Protein AF-A0A7Y4QLF0-F1 (afdb_monomer_lite)

Radius of gyration: 20.21 Å; chains: 1; bounding box: 57×32×47 Å

Structure (mmCIF, N/CA/C/O backbone):
data_AF-A0A7Y4QLF0-F1
#
_entry.id   AF-A0A7Y4QLF0-F1
#
loop_
_atom_site.group_PDB
_atom_site.id
_atom_site.type_symbol
_atom_site.label_atom_id
_atom_site.label_alt_id
_atom_site.label_comp_id
_atom_site.label_asym_id
_atom_site.label_entity_id
_atom_site.label_seq_id
_atom_site.pdbx_PDB_ins_code
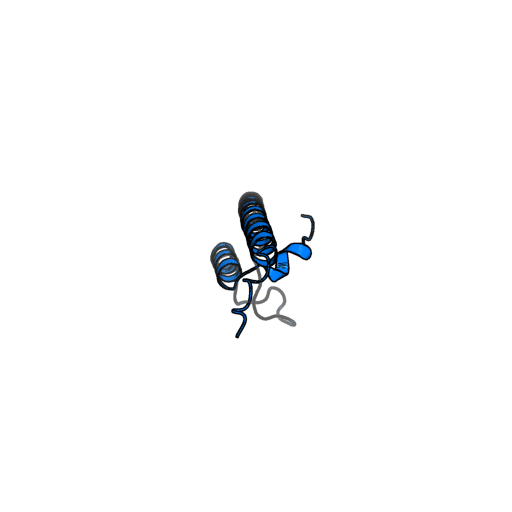_atom_site.Cartn_x
_atom_site.Cartn_y
_atom_site.Cartn_z
_atom_site.occupancy
_atom_site.B_iso_or_equiv
_atom_site.auth_seq_id
_atom_site.auth_comp_id
_atom_site.auth_asym_id
_atom_site.auth_atom_id
_atom_site.pdbx_PDB_model_num
ATOM 1 N N . MET A 1 1 ? 9.870 3.496 6.541 1.00 60.97 1 MET A N 1
ATOM 2 C CA . MET A 1 1 ? 8.445 3.433 6.942 1.00 60.97 1 MET A CA 1
ATOM 3 C C . MET A 1 1 ? 8.294 2.761 8.303 1.00 60.97 1 MET A C 1
ATOM 5 O O . MET A 1 1 ? 9.081 1.874 8.608 1.00 60.97 1 MET A O 1
ATOM 9 N N . LYS A 1 2 ? 7.315 3.177 9.119 1.00 71.50 2 LYS A N 1
ATOM 10 C CA . LYS A 1 2 ? 6.935 2.504 10.378 1.00 71.50 2 LYS A CA 1
ATOM 11 C C . LYS A 1 2 ? 5.649 1.707 10.142 1.00 71.50 2 LYS A C 1
ATOM 13 O O . LYS A 1 2 ? 4.726 2.240 9.535 1.00 71.50 2 LYS A O 1
ATOM 18 N N . LEU A 1 3 ? 5.585 0.467 10.620 1.00 82.56 3 LEU A N 1
ATOM 19 C CA . LEU A 1 3 ? 4.395 -0.380 10.494 1.00 82.56 3 LEU A CA 1
ATOM 20 C C . LEU A 1 3 ? 3.331 0.048 11.521 1.00 82.56 3 LEU A C 1
ATOM 22 O O . LEU A 1 3 ? 3.640 0.189 12.703 1.00 82.56 3 LEU A O 1
ATOM 26 N N . ARG A 1 4 ? 2.093 0.275 11.065 1.00 88.44 4 ARG A N 1
ATOM 27 C CA . ARG A 1 4 ? 0.945 0.737 11.871 1.00 88.44 4 ARG A CA 1
ATOM 28 C C . ARG A 1 4 ? -0.178 -0.295 11.851 1.00 88.44 4 ARG A C 1
ATOM 30 O O . ARG A 1 4 ? -1.195 -0.117 11.187 1.00 88.44 4 ARG A O 1
ATOM 37 N N . LEU A 1 5 ? 0.051 -1.405 12.550 1.00 90.81 5 LEU A N 1
ATOM 38 C CA . LEU A 1 5 ? -0.910 -2.512 12.620 1.00 90.81 5 LEU A CA 1
ATOM 39 C C . LEU A 1 5 ? -2.218 -2.106 13.318 1.00 90.81 5 LEU A C 1
ATOM 41 O O . LEU A 1 5 ? -3.263 -2.672 13.031 1.00 90.81 5 LEU A O 1
ATOM 45 N N . ASP A 1 6 ? -2.166 -1.074 14.163 1.00 90.94 6 ASP A N 1
ATOM 46 C CA . ASP A 1 6 ? -3.316 -0.468 14.841 1.00 90.94 6 ASP A CA 1
ATOM 47 C C . ASP A 1 6 ? -4.369 0.116 13.885 1.00 90.94 6 ASP A C 1
ATOM 49 O O . ASP A 1 6 ? -5.507 0.330 14.285 1.00 90.94 6 ASP A O 1
ATOM 53 N N . LEU A 1 7 ? -4.011 0.378 12.625 1.00 92.19 7 LEU A N 1
ATOM 54 C CA . LEU A 1 7 ? -4.925 0.940 11.627 1.00 92.19 7 LEU A CA 1
ATOM 55 C C . LEU A 1 7 ? -5.563 -0.119 10.715 1.00 92.19 7 LEU A C 1
ATOM 57 O O . LEU A 1 7 ? -6.426 0.230 9.909 1.00 92.19 7 LEU A O 1
ATOM 61 N N . LEU A 1 8 ? -5.157 -1.391 10.825 1.00 92.00 8 LEU A N 1
ATOM 62 C CA . LEU A 1 8 ? -5.592 -2.455 9.912 1.00 92.00 8 LEU A CA 1
ATOM 63 C C . LEU A 1 8 ? -7.099 -2.705 9.959 1.00 92.00 8 LEU A C 1
ATOM 65 O O . LEU A 1 8 ? -7.706 -2.903 8.914 1.00 92.00 8 LEU A O 1
ATOM 69 N N . GLU A 1 9 ? -7.716 -2.627 11.139 1.00 90.31 9 GLU A N 1
ATOM 70 C CA . GLU A 1 9 ? -9.166 -2.821 11.307 1.00 90.31 9 GLU A CA 1
ATOM 71 C C . GLU A 1 9 ? -10.012 -1.763 10.577 1.00 90.31 9 GLU A C 1
ATOM 73 O O . GLU A 1 9 ? -11.206 -1.957 10.358 1.00 90.31 9 GLU A O 1
ATOM 78 N N . HIS A 1 10 ? -9.408 -0.636 10.190 1.00 92.06 10 HIS A N 1
ATOM 79 C CA . HIS A 1 10 ? -10.084 0.454 9.483 1.00 92.06 10 HIS A CA 1
ATOM 80 C C . HIS A 1 10 ? -9.785 0.492 7.983 1.00 92.06 10 HIS A C 1
ATOM 82 O O . HIS A 1 10 ? -10.294 1.384 7.291 1.00 92.06 10 HIS A O 1
ATOM 88 N N . LEU A 1 11 ? -8.944 -0.423 7.494 1.00 94.00 11 LEU A N 1
ATOM 89 C CA . LEU A 1 11 ? -8.618 -0.561 6.081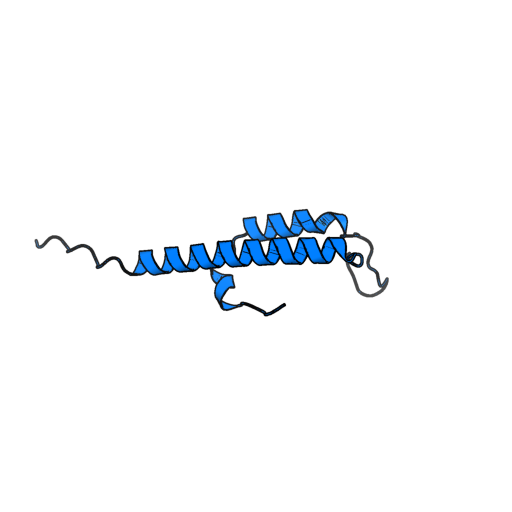 1.00 94.00 11 LEU A CA 1
ATOM 90 C C . LEU A 1 11 ? -9.807 -1.174 5.338 1.00 94.00 11 LEU A C 1
ATOM 92 O O . LEU A 1 11 ? -10.429 -2.114 5.828 1.00 94.00 11 LEU A O 1
ATOM 96 N N . THR A 1 12 ? -10.129 -0.647 4.158 1.00 95.25 12 THR A N 1
ATOM 97 C CA . THR A 1 12 ? -11.190 -1.207 3.314 1.00 95.25 12 THR A CA 1
ATOM 98 C C 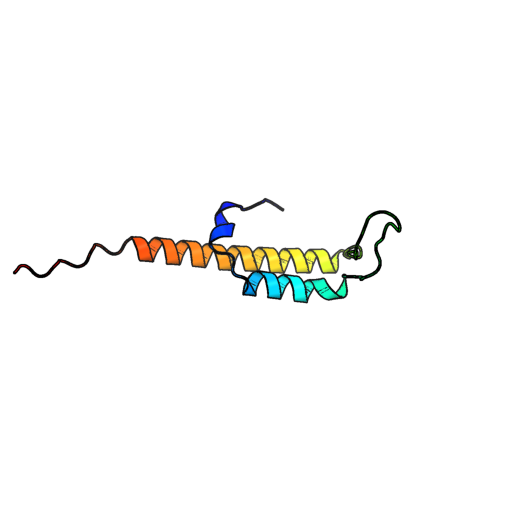. THR A 1 12 ? -10.623 -1.826 2.043 1.00 95.25 12 THR A C 1
ATOM 100 O O . THR A 1 12 ? -9.556 -1.433 1.568 1.00 95.25 12 THR A O 1
ATOM 103 N N . ASP A 1 13 ? -11.383 -2.742 1.440 1.00 96.19 13 ASP A N 1
ATOM 104 C CA . ASP A 1 13 ? -11.052 -3.344 0.141 1.00 96.19 13 ASP A CA 1
ATOM 105 C C . ASP A 1 13 ? -10.827 -2.284 -0.942 1.00 96.19 13 ASP A C 1
ATOM 107 O O . ASP A 1 13 ? -9.960 -2.430 -1.799 1.00 96.19 13 ASP A O 1
ATOM 111 N N . GLN A 1 14 ? -11.573 -1.178 -0.871 1.00 95.75 14 GLN A N 1
ATOM 112 C CA . GLN A 1 14 ? -11.425 -0.055 -1.791 1.00 95.75 14 GLN A CA 1
ATOM 113 C C . GLN A 1 14 ? -10.070 0.650 -1.629 1.00 95.75 14 GLN A C 1
ATOM 115 O O . GLN A 1 14 ? -9.453 0.995 -2.633 1.00 95.75 14 GLN A O 1
ATOM 120 N N . ASP A 1 15 ? -9.583 0.838 -0.396 1.00 94.94 15 ASP A N 1
ATOM 121 C CA . ASP A 1 15 ? -8.257 1.432 -0.180 1.00 94.94 15 ASP A CA 1
ATOM 122 C C . ASP A 1 15 ? -7.150 0.516 -0.731 1.00 94.94 15 ASP A C 1
ATOM 124 O O . ASP A 1 15 ? -6.166 0.992 -1.298 1.00 94.94 15 ASP A O 1
ATOM 128 N N . ILE A 1 16 ? -7.323 -0.805 -0.595 1.00 93.19 16 ILE A N 1
ATOM 129 C CA . ILE A 1 16 ? -6.404 -1.802 -1.158 1.00 93.19 16 ILE A CA 1
ATOM 130 C C . ILE A 1 16 ? -6.437 -1.743 -2.688 1.00 93.19 16 ILE A C 1
ATOM 132 O O . ILE A 1 16 ? -5.385 -1.709 -3.323 1.00 93.19 16 ILE A O 1
ATOM 136 N N . LEU A 1 17 ? -7.631 -1.706 -3.285 1.00 95.19 17 LEU A N 1
ATOM 137 C CA . LEU A 1 17 ? -7.806 -1.646 -4.734 1.00 95.19 17 LEU A CA 1
ATOM 138 C C . LEU A 1 17 ? -7.163 -0.390 -5.335 1.00 95.19 17 LEU A C 1
ATOM 140 O O . LEU A 1 17 ? -6.476 -0.487 -6.351 1.00 95.19 17 LEU A O 1
ATOM 144 N N . GLU A 1 18 ? -7.347 0.771 -4.704 1.00 94.12 18 GLU A N 1
ATOM 145 C CA . GLU A 1 18 ? -6.720 2.030 -5.124 1.00 94.12 18 GLU A CA 1
ATOM 146 C C . GLU A 1 18 ? -5.191 1.914 -5.159 1.00 94.12 18 GLU A C 1
ATOM 148 O O . GLU A 1 18 ? -4.567 2.281 -6.159 1.00 94.12 18 GLU A O 1
ATOM 153 N N . GLU A 1 19 ? -4.582 1.342 -4.116 1.00 91.69 19 GLU A N 1
ATOM 154 C CA . GLU A 1 19 ? -3.125 1.187 -4.061 1.00 91.69 19 GLU A CA 1
ATOM 155 C C . GLU A 1 19 ? -2.612 0.129 -5.052 1.00 91.69 19 GLU A C 1
ATOM 157 O O . GLU A 1 19 ? -1.542 0.299 -5.646 1.00 91.69 19 GLU A O 1
ATOM 162 N N . VAL A 1 20 ? -3.379 -0.941 -5.294 1.00 91.69 20 VAL A N 1
ATOM 163 C CA . VAL A 1 20 ? -3.057 -1.944 -6.321 1.00 91.69 20 VAL A CA 1
ATOM 164 C C . VAL A 1 20 ? -3.064 -1.304 -7.706 1.00 91.69 20 VAL A C 1
ATOM 166 O O . VAL A 1 20 ? -2.083 -1.433 -8.436 1.00 91.69 20 VAL A O 1
ATOM 169 N N . LEU A 1 21 ? -4.121 -0.570 -8.062 1.00 93.19 21 LEU A N 1
ATOM 170 C CA . LEU A 1 21 ? -4.227 0.093 -9.364 1.00 93.19 21 LEU A CA 1
ATOM 171 C C . LEU A 1 21 ? -3.114 1.128 -9.570 1.00 93.19 21 LEU A C 1
ATOM 173 O O . LEU A 1 21 ? -2.557 1.205 -10.665 1.00 93.19 21 LEU A O 1
ATOM 177 N N . ALA A 1 22 ? -2.735 1.864 -8.521 1.00 91.88 22 ALA A N 1
ATOM 178 C CA . ALA A 1 22 ? -1.661 2.856 -8.575 1.00 91.88 22 ALA A CA 1
ATOM 179 C C . ALA A 1 22 ? -0.257 2.255 -8.783 1.00 91.88 22 ALA A C 1
ATOM 181 O O . ALA A 1 22 ? 0.636 2.953 -9.260 1.00 91.88 22 ALA A O 1
ATOM 182 N N . ASN A 1 23 ? -0.045 0.983 -8.425 1.00 90.38 23 ASN A N 1
ATOM 183 C CA . ASN A 1 23 ? 1.232 0.283 -8.607 1.00 90.38 23 ASN A CA 1
ATOM 184 C C . ASN A 1 23 ? 1.212 -0.745 -9.748 1.00 90.38 23 ASN A C 1
ATOM 186 O O . ASN A 1 23 ? 2.263 -1.294 -10.090 1.00 90.38 23 ASN A O 1
ATOM 190 N N . ASN A 1 24 ? 0.047 -1.021 -10.339 1.00 91.25 24 ASN A N 1
ATOM 191 C CA . ASN A 1 24 ? -0.136 -2.104 -11.303 1.00 91.25 24 ASN A CA 1
ATOM 192 C C . ASN A 1 24 ? 0.757 -1.958 -12.543 1.00 91.25 24 ASN A C 1
ATOM 194 O O . ASN A 1 24 ? 1.182 -2.953 -13.116 1.00 91.25 24 ASN A O 1
ATOM 198 N N . HIS A 1 25 ? 1.120 -0.736 -12.940 1.00 90.44 25 HIS A N 1
ATOM 199 C CA . HIS A 1 25 ? 2.024 -0.512 -14.075 1.00 90.44 25 HIS A CA 1
ATOM 200 C C . HIS A 1 25 ? 3.429 -1.095 -13.863 1.00 90.44 25 HIS A C 1
ATOM 202 O O . HIS A 1 25 ? 4.148 -1.326 -14.832 1.00 90.44 25 HIS A O 1
ATOM 208 N N . ARG A 1 26 ? 3.833 -1.345 -12.610 1.00 89.69 26 ARG A N 1
ATOM 209 C CA . ARG A 1 26 ? 5.109 -2.000 -12.273 1.00 89.69 26 ARG A CA 1
ATOM 210 C C . ARG A 1 26 ? 5.012 -3.520 -12.276 1.00 89.69 26 ARG A C 1
ATOM 212 O O . ARG A 1 26 ? 6.060 -4.175 -12.249 1.00 89.69 26 ARG A O 1
ATOM 219 N N . TYR A 1 27 ? 3.798 -4.065 -12.276 1.00 90.12 27 TYR A N 1
ATOM 220 C CA . TYR A 1 27 ? 3.568 -5.497 -12.319 1.00 90.12 27 TYR A CA 1
ATOM 221 C C . TYR A 1 27 ? 3.917 -6.052 -13.695 1.00 90.12 27 TYR A C 1
ATOM 223 O O . TYR A 1 27 ? 3.485 -5.549 -14.730 1.00 90.12 27 TYR A O 1
ATOM 231 N N . LYS A 1 28 ? 4.709 -7.117 -13.685 1.00 88.69 28 LYS A N 1
ATOM 232 C CA . LYS A 1 28 ? 4.998 -7.947 -14.845 1.00 88.69 28 LYS A CA 1
ATOM 233 C C . LYS A 1 28 ? 4.473 -9.344 -14.555 1.00 88.69 28 LYS A C 1
ATOM 235 O O . LYS A 1 28 ? 4.731 -9.840 -13.461 1.00 88.69 28 LYS A O 1
ATOM 240 N N . PRO A 1 29 ? 3.744 -9.982 -15.479 1.00 86.56 29 PRO A N 1
ATOM 241 C CA . PRO A 1 29 ? 3.280 -11.352 -15.282 1.00 86.56 29 PRO A CA 1
ATOM 242 C C . PRO A 1 29 ? 4.441 -12.358 -15.299 1.00 86.56 29 PRO A C 1
ATOM 244 O O . PRO A 1 29 ? 4.344 -13.424 -14.686 1.00 86.56 29 PRO A O 1
ATOM 247 N N . GLU A 1 30 ? 5.561 -12.020 -15.939 1.00 84.06 30 GLU A N 1
ATOM 248 C CA . GLU A 1 30 ? 6.757 -12.851 -15.948 1.00 84.06 30 GLU A CA 1
ATOM 249 C C . GLU A 1 30 ? 7.520 -12.752 -14.616 1.00 84.06 30 GLU A C 1
ATOM 251 O O . GLU A 1 30 ? 7.833 -11.653 -14.142 1.00 84.06 30 GLU A O 1
ATOM 256 N N . PRO A 1 31 ? 7.879 -13.889 -14.000 1.00 83.19 31 PRO A N 1
ATOM 257 C CA . PRO A 1 31 ? 8.668 -13.882 -12.780 1.00 83.19 31 PRO A CA 1
ATOM 258 C C . PRO A 1 31 ? 10.118 -13.468 -13.057 1.00 83.19 31 PRO A C 1
ATOM 260 O O . PRO A 1 31 ? 10.721 -13.866 -14.051 1.00 83.19 31 PRO A O 1
ATOM 263 N N . ASN A 1 32 ? 10.728 -12.750 -12.110 1.00 75.38 32 ASN A N 1
ATOM 264 C CA . ASN A 1 32 ? 12.155 -12.399 -12.188 1.00 75.38 32 ASN A CA 1
ATOM 265 C C . ASN A 1 32 ? 13.073 -13.626 -12.051 1.00 75.38 32 ASN A C 1
ATOM 267 O O . ASN A 1 32 ? 14.208 -13.611 -12.519 1.00 75.38 32 ASN A O 1
ATOM 271 N N . PHE A 1 33 ? 12.581 -14.692 -11.418 1.00 74.56 33 PHE A N 1
ATOM 272 C CA . PHE A 1 33 ? 13.275 -15.967 -11.298 1.00 74.56 33 PHE A CA 1
ATOM 273 C C . PHE A 1 33 ? 12.419 -17.063 -11.927 1.00 74.56 33 PHE A C 1
ATOM 275 O O . PHE A 1 33 ? 11.338 -17.379 -11.433 1.00 74.56 33 PHE A O 1
ATOM 282 N N . SER A 1 34 ? 12.936 -17.682 -12.990 1.00 69.19 34 SER A N 1
ATOM 283 C CA . SER A 1 34 ? 12.244 -18.700 -13.796 1.00 69.19 34 SER A CA 1
ATOM 284 C C . SER A 1 34 ? 11.811 -19.953 -13.026 1.00 69.19 34 SER A C 1
ATOM 286 O O . SER A 1 34 ? 11.023 -20.739 -13.538 1.00 69.19 34 SER A O 1
ATOM 288 N N . LYS A 1 35 ? 12.320 -20.159 -11.805 1.00 69.31 35 LYS A N 1
ATOM 289 C CA . LYS A 1 35 ? 12.082 -21.371 -11.011 1.00 69.31 35 LYS A CA 1
ATOM 290 C C . LYS A 1 35 ? 11.038 -21.221 -9.902 1.00 69.31 35 LYS A C 1
ATOM 292 O O . LYS A 1 35 ? 10.601 -22.245 -9.392 1.00 69.31 35 LYS A O 1
ATOM 297 N N . THR A 1 36 ? 10.668 -20.006 -9.482 1.00 66.06 36 THR A N 1
ATOM 298 C CA . THR A 1 36 ? 9.988 -19.828 -8.179 1.00 66.06 36 THR A CA 1
ATOM 299 C C . THR A 1 36 ? 8.915 -18.737 -8.126 1.00 66.06 36 THR A C 1
ATOM 301 O O . THR A 1 36 ? 8.626 -18.254 -7.033 1.00 66.06 36 THR A O 1
ATOM 304 N N . GLY A 1 37 ? 8.311 -18.306 -9.239 1.00 64.44 37 GLY A N 1
ATOM 305 C CA . GLY A 1 37 ? 7.351 -17.199 -9.162 1.00 64.44 37 GLY A CA 1
ATOM 306 C C . GLY A 1 37 ? 6.252 -17.170 -10.213 1.00 64.44 37 GLY A C 1
ATOM 307 O O . GLY A 1 37 ? 6.414 -17.671 -11.322 1.00 64.44 37 GLY A O 1
ATOM 308 N N . VAL A 1 38 ? 5.158 -16.508 -9.835 1.00 74.25 38 VAL A N 1
ATOM 309 C CA . VAL A 1 38 ? 4.144 -15.949 -10.731 1.00 74.25 38 VAL A CA 1
ATOM 310 C C . VAL A 1 38 ? 4.228 -14.437 -10.572 1.00 74.25 38 VAL A C 1
ATOM 312 O O . VAL A 1 38 ? 4.043 -13.924 -9.469 1.00 74.25 38 VAL A O 1
ATOM 315 N N . GLY A 1 39 ? 4.526 -13.740 -11.663 1.00 79.50 39 GLY A N 1
ATOM 316 C CA . GLY A 1 39 ? 4.678 -12.294 -11.680 1.00 79.50 39 GLY A CA 1
ATOM 317 C C . GLY A 1 39 ? 5.865 -11.730 -10.896 1.00 79.50 39 GLY A C 1
ATOM 318 O O . GLY A 1 39 ? 6.520 -12.395 -10.088 1.00 79.50 39 GLY A O 1
ATOM 319 N N . SER A 1 40 ? 6.166 -10.466 -11.162 1.00 84.56 40 SER A N 1
ATOM 320 C CA . SER A 1 40 ? 7.177 -9.683 -10.468 1.00 84.56 40 SER A CA 1
ATOM 321 C C . SER A 1 40 ? 6.797 -8.206 -10.432 1.00 84.56 40 SER A C 1
ATOM 323 O O . SER A 1 40 ? 6.032 -7.715 -11.261 1.00 84.56 40 SER A O 1
ATOM 325 N N . LEU A 1 41 ? 7.332 -7.479 -9.451 1.00 84.06 41 LEU A N 1
ATOM 326 C CA . LEU A 1 41 ? 7.276 -6.023 -9.444 1.00 84.06 41 LEU A CA 1
ATOM 327 C C . LEU A 1 41 ? 8.620 -5.484 -9.911 1.00 84.06 41 LEU A C 1
ATOM 329 O O . LEU A 1 41 ? 9.669 -5.815 -9.353 1.00 84.06 41 LEU A O 1
ATOM 333 N N . SER A 1 42 ? 8.577 -4.622 -10.919 1.00 85.44 42 SER A N 1
ATOM 334 C CA . SER A 1 42 ? 9.749 -3.868 -11.354 1.00 85.44 42 SER A CA 1
ATOM 335 C C . SER A 1 42 ? 10.233 -2.949 -10.228 1.00 85.44 42 SER A C 1
ATOM 337 O O . SER A 1 42 ? 9.438 -2.456 -9.414 1.00 85.44 42 SER A O 1
ATOM 339 N N . SER A 1 43 ? 11.544 -2.708 -10.178 1.00 86.56 43 SER A N 1
ATOM 340 C CA . SER A 1 43 ? 12.145 -1.741 -9.256 1.00 86.56 43 SER A CA 1
ATOM 341 C C . SER A 1 43 ? 11.455 -0.385 -9.378 1.00 86.56 43 SER A C 1
ATOM 343 O O . SER A 1 43 ? 11.181 0.063 -10.487 1.00 86.56 43 SER A O 1
ATOM 345 N N . ALA A 1 44 ? 11.169 0.246 -8.241 1.00 88.12 44 ALA A N 1
ATOM 346 C CA . ALA A 1 44 ? 10.638 1.603 -8.224 1.00 88.12 44 ALA A CA 1
ATOM 347 C C . ALA A 1 44 ? 11.762 2.608 -8.499 1.00 88.12 44 ALA A C 1
ATOM 349 O O . ALA A 1 44 ? 12.843 2.490 -7.911 1.00 88.12 44 ALA A O 1
ATOM 350 N N . SER A 1 45 ? 11.494 3.617 -9.321 1.00 91.25 45 SER A N 1
ATOM 351 C CA . SER A 1 45 ? 12.330 4.814 -9.395 1.00 91.25 45 SER A CA 1
ATOM 352 C C . SER A 1 45 ? 12.212 5.648 -8.110 1.00 91.25 45 SER A C 1
ATOM 354 O O . SER A 1 45 ? 11.281 5.480 -7.317 1.00 91.25 45 SER A O 1
ATOM 356 N N . THR A 1 46 ? 13.137 6.587 -7.901 1.00 94.12 46 THR A N 1
ATOM 357 C CA . THR A 1 46 ? 13.070 7.530 -6.770 1.00 94.12 46 THR A CA 1
ATOM 358 C C . THR A 1 46 ? 11.763 8.326 -6.765 1.00 94.12 46 THR A C 1
ATOM 360 O O . THR A 1 46 ? 11.166 8.532 -5.712 1.00 94.12 46 THR A O 1
A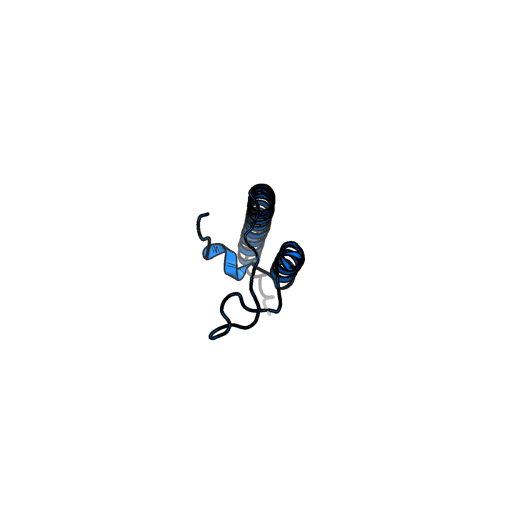TOM 363 N N . GLU A 1 47 ? 11.279 8.732 -7.939 1.00 92.62 47 GLU A N 1
ATOM 364 C CA . GLU A 1 47 ? 10.020 9.470 -8.077 1.00 92.62 47 GLU A CA 1
ATOM 365 C C . GLU A 1 47 ? 8.807 8.602 -7.734 1.00 92.62 47 GLU A C 1
ATOM 367 O O . GLU A 1 47 ? 7.868 9.061 -7.085 1.00 92.62 47 GLU A O 1
ATOM 372 N N . GLU A 1 48 ? 8.822 7.332 -8.142 1.00 92.00 48 GLU A N 1
ATOM 373 C CA . GLU A 1 48 ? 7.764 6.384 -7.794 1.00 92.00 48 GLU A CA 1
ATOM 374 C C . GLU A 1 48 ? 7.723 6.125 -6.289 1.00 92.00 48 GLU A C 1
ATOM 376 O O . GLU A 1 48 ? 6.636 6.085 -5.715 1.00 92.00 48 GLU A O 1
ATOM 381 N N . ARG A 1 49 ? 8.892 6.025 -5.639 1.00 91.06 49 ARG A N 1
ATOM 382 C CA . ARG A 1 49 ? 8.987 5.922 -4.177 1.00 91.06 49 ARG A CA 1
ATOM 383 C C . ARG A 1 49 ? 8.424 7.153 -3.480 1.00 91.06 49 ARG A C 1
ATOM 385 O O . ARG A 1 49 ? 7.656 6.996 -2.540 1.00 91.06 49 ARG A O 1
ATOM 392 N N . ALA A 1 50 ? 8.737 8.356 -3.959 1.00 93.06 50 ALA A N 1
ATOM 393 C CA . ALA A 1 50 ? 8.191 9.585 -3.385 1.00 93.06 50 ALA A CA 1
ATOM 394 C C . ALA A 1 50 ? 6.653 9.621 -3.469 1.00 93.06 50 ALA A C 1
ATOM 396 O O . ALA A 1 50 ? 5.982 9.937 -2.489 1.00 93.06 50 ALA A O 1
ATOM 397 N N . LYS A 1 51 ? 6.081 9.212 -4.610 1.00 92.44 51 LYS A N 1
ATOM 398 C CA . LYS A 1 51 ? 4.621 9.106 -4.782 1.00 92.44 51 LYS A CA 1
ATOM 399 C C . LYS A 1 51 ? 4.001 8.025 -3.892 1.00 92.44 51 LYS A C 1
ATOM 401 O O . LYS A 1 51 ? 2.905 8.214 -3.375 1.00 92.44 51 LYS A O 1
ATOM 406 N N . GLU A 1 52 ? 4.674 6.889 -3.726 1.00 91.81 52 GLU A N 1
ATOM 407 C CA . GLU A 1 52 ? 4.255 5.814 -2.814 1.00 91.81 52 GLU A CA 1
ATOM 408 C C . GLU A 1 52 ? 4.222 6.308 -1.357 1.00 91.81 52 GLU A C 1
ATOM 410 O O . GLU A 1 52 ? 3.259 6.056 -0.633 1.00 91.81 52 GLU A O 1
ATOM 415 N N . GLU A 1 53 ? 5.228 7.079 -0.933 1.00 92.81 53 GLU A N 1
ATOM 416 C CA . GLU A 1 53 ? 5.266 7.689 0.399 1.00 92.81 53 GLU A CA 1
ATOM 417 C C . GLU A 1 53 ? 4.154 8.722 0.610 1.00 92.81 53 GLU A C 1
ATOM 419 O O . GLU A 1 53 ? 3.523 8.734 1.671 1.00 92.81 53 GLU A O 1
ATOM 424 N N . GLU A 1 54 ? 3.871 9.552 -0.395 1.00 93.75 54 GLU A N 1
ATOM 425 C CA . GLU A 1 54 ? 2.771 10.517 -0.358 1.00 93.75 54 GLU A CA 1
ATOM 426 C C . GLU A 1 54 ? 1.415 9.812 -0.197 1.00 93.75 54 GLU A C 1
ATOM 428 O O . GLU A 1 54 ? 0.657 10.132 0.725 1.00 93.75 54 GLU A O 1
ATOM 433 N N . ARG A 1 55 ? 1.132 8.793 -1.024 1.00 93.31 55 ARG A N 1
ATOM 434 C CA . ARG A 1 55 ? -0.112 8.008 -0.932 1.00 93.31 55 ARG A CA 1
ATOM 435 C C . ARG A 1 55 ? -0.235 7.274 0.397 1.00 93.31 55 ARG A C 1
ATOM 437 O O . ARG A 1 55 ? -1.292 7.323 1.023 1.00 93.31 55 ARG A O 1
ATOM 444 N N . SER A 1 56 ? 0.845 6.652 0.865 1.00 92.50 56 SER A N 1
ATOM 445 C CA . SER A 1 56 ? 0.883 5.967 2.162 1.00 92.50 56 SER A CA 1
ATOM 446 C C . SER A 1 56 ? 0.584 6.930 3.314 1.00 92.50 56 SER A C 1
ATOM 448 O O . SER A 1 56 ? -0.228 6.634 4.193 1.00 92.50 56 SER A O 1
ATOM 450 N N . THR A 1 57 ? 1.160 8.133 3.273 1.00 94.12 57 THR A N 1
ATOM 451 C CA . THR A 1 57 ? 0.900 9.179 4.269 1.00 94.12 57 THR A CA 1
ATOM 452 C C . THR A 1 57 ? -0.562 9.627 4.236 1.00 94.12 57 THR A C 1
ATOM 454 O O . THR A 1 57 ? -1.208 9.699 5.284 1.00 94.12 57 THR A O 1
ATOM 457 N N . ALA A 1 58 ? -1.117 9.863 3.045 1.00 94.94 58 ALA A N 1
ATOM 458 C CA . ALA A 1 58 ? -2.519 10.237 2.877 1.00 94.94 58 ALA A CA 1
ATOM 459 C C . ALA A 1 58 ? -3.479 9.140 3.374 1.00 94.94 58 ALA A C 1
ATOM 461 O O . ALA A 1 58 ? -4.458 9.440 4.066 1.00 94.94 58 ALA A O 1
ATOM 462 N N . LEU A 1 59 ? -3.180 7.870 3.082 1.00 95.00 59 LEU A N 1
ATOM 463 C CA . LEU A 1 59 ? -3.947 6.724 3.565 1.00 95.00 59 LEU A CA 1
ATOM 464 C C . LEU A 1 59 ? -3.910 6.643 5.094 1.00 95.00 59 LEU A C 1
ATOM 466 O O . LEU A 1 59 ? -4.959 6.518 5.720 1.00 95.00 59 LEU A O 1
ATOM 470 N N . ILE A 1 60 ? -2.738 6.789 5.717 1.00 94.19 60 ILE A N 1
ATOM 471 C CA . ILE A 1 60 ? -2.610 6.796 7.181 1.00 94.19 60 ILE A CA 1
ATOM 472 C C . ILE A 1 60 ? -3.494 7.882 7.806 1.00 94.19 60 ILE A C 1
ATOM 474 O O . ILE A 1 60 ? -4.201 7.610 8.778 1.00 94.19 60 ILE A O 1
ATOM 478 N N . GLU A 1 61 ? -3.500 9.097 7.256 1.00 94.75 61 GLU A N 1
ATOM 479 C CA . GLU A 1 61 ? -4.359 10.178 7.752 1.00 94.75 61 GLU A CA 1
ATOM 480 C C . GLU A 1 61 ? -5.854 9.866 7.573 1.00 94.75 61 GLU A C 1
ATOM 482 O O . GLU A 1 61 ? -6.656 10.118 8.477 1.00 94.75 61 GLU A O 1
ATOM 487 N N . LYS A 1 62 ? -6.242 9.248 6.452 1.00 94.94 62 LYS A N 1
ATOM 488 C CA . LYS A 1 62 ? -7.613 8.764 6.214 1.00 94.94 62 LYS A CA 1
ATOM 489 C C . LYS A 1 62 ? -8.026 7.717 7.258 1.00 94.94 62 LYS A C 1
ATOM 491 O O . LYS A 1 62 ? -9.103 7.833 7.843 1.00 94.94 62 LYS A O 1
ATOM 496 N N . LEU A 1 63 ? -7.166 6.736 7.539 1.00 94.81 63 LEU A N 1
ATOM 497 C CA . LEU A 1 63 ? -7.428 5.665 8.506 1.00 94.81 63 LEU A CA 1
ATOM 498 C C . LEU A 1 63 ? -7.507 6.186 9.943 1.00 94.81 63 LEU A C 1
ATOM 500 O O . LEU A 1 63 ? -8.416 5.807 10.679 1.00 94.81 63 LEU A O 1
ATOM 504 N N . LYS A 1 64 ? -6.629 7.119 10.331 1.00 94.00 64 LYS A N 1
ATOM 505 C CA . LYS A 1 64 ? -6.703 7.787 11.642 1.00 94.00 64 LYS A CA 1
ATOM 506 C C . LYS A 1 64 ? -8.039 8.499 11.848 1.00 94.00 64 LYS A C 1
ATOM 508 O O . LYS A 1 64 ? -8.614 8.407 12.930 1.00 94.00 64 LYS A O 1
ATOM 513 N N . LYS A 1 65 ? -8.556 9.183 10.820 1.00 94.44 65 LYS A N 1
ATOM 514 C CA . LYS A 1 65 ? -9.877 9.831 10.885 1.00 94.44 65 LYS A CA 1
ATOM 515 C C . LYS A 1 65 ? -10.997 8.808 11.093 1.00 94.44 65 LYS A C 1
ATOM 517 O O . LYS A 1 65 ? -11.876 9.043 11.916 1.00 94.44 65 LYS A O 1
ATOM 522 N N . ARG A 1 66 ? -10.952 7.659 10.407 1.00 93.75 66 ARG A N 1
ATOM 523 C CA . ARG A 1 66 ? -11.938 6.577 10.599 1.00 93.75 66 ARG A CA 1
ATOM 524 C C . ARG A 1 66 ? -11.873 5.970 12.000 1.00 93.75 66 ARG A C 1
ATOM 526 O O . ARG A 1 66 ? -12.916 5.778 12.618 1.00 93.75 66 ARG A O 1
ATOM 533 N N . LEU A 1 67 ? -10.668 5.729 12.520 1.00 91.69 67 LEU A N 1
ATOM 534 C CA . LEU A 1 67 ? -10.461 5.264 13.895 1.00 91.69 67 LEU A CA 1
ATOM 535 C C . LEU A 1 67 ? -11.118 6.218 14.906 1.00 91.69 67 LEU A C 1
ATOM 537 O O . LEU A 1 67 ? -11.862 5.777 15.780 1.00 91.69 67 LEU A O 1
ATOM 541 N N . GLN A 1 68 ? -10.912 7.530 14.750 1.00 90.38 68 GLN A N 1
ATOM 542 C CA . GLN A 1 68 ? -11.531 8.543 15.613 1.00 90.38 68 GLN A CA 1
ATOM 543 C C . GLN A 1 68 ? -13.067 8.524 15.536 1.00 90.38 68 GLN A C 1
ATOM 545 O O . GLN A 1 68 ? -13.733 8.568 16.568 1.00 90.38 68 GLN A O 1
ATOM 550 N N . GLN A 1 69 ? -13.635 8.413 14.332 1.00 87.88 69 GLN A N 1
ATOM 551 C CA . GLN A 1 69 ? -15.089 8.347 14.130 1.00 87.88 69 GLN A CA 1
ATOM 552 C C . GLN A 1 69 ? -15.712 7.087 14.749 1.00 87.88 69 GLN A C 1
ATOM 554 O O . GLN A 1 69 ? -16.778 7.157 15.362 1.00 87.88 69 GLN A O 1
ATOM 559 N N . ASN A 1 70 ? -15.046 5.937 14.627 1.00 79.38 70 ASN A N 1
ATOM 560 C CA . ASN A 1 70 ? -15.516 4.689 15.230 1.00 79.38 70 ASN A CA 1
ATOM 561 C C . ASN A 1 70 ? -15.435 4.729 16.763 1.00 79.38 70 ASN A C 1
ATOM 563 O O . ASN A 1 70 ? -16.348 4.247 17.431 1.00 79.38 70 ASN A O 1
ATOM 567 N N . GLY A 1 71 ? -14.400 5.363 17.324 1.00 71.81 71 GLY A N 1
ATOM 568 C CA . GLY A 1 71 ? -14.297 5.595 1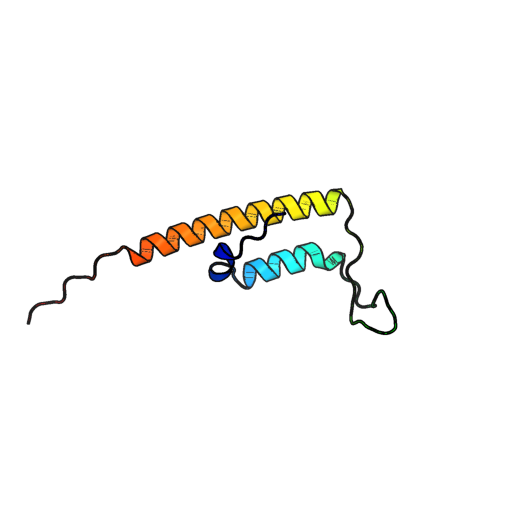8.766 1.00 71.81 71 GLY A CA 1
ATOM 569 C C . GLY A 1 71 ? -15.448 6.439 19.329 1.00 71.81 71 GLY A C 1
ATOM 570 O O . GLY A 1 71 ? -15.921 6.162 20.428 1.00 71.81 71 GLY A O 1
ATOM 571 N N . GLN A 1 72 ? -15.955 7.415 18.566 1.00 61.28 72 GLN A N 1
ATOM 572 C CA . GLN A 1 72 ? -17.106 8.235 18.971 1.00 61.28 72 GLN A CA 1
ATOM 573 C C . GLN A 1 72 ? -18.434 7.463 18.940 1.00 61.28 72 GLN A C 1
ATOM 575 O O . GLN A 1 72 ? -19.247 7.625 19.849 1.00 61.28 72 GLN A O 1
ATOM 580 N N . LYS A 1 73 ? -18.644 6.577 17.957 1.00 58.75 73 LYS A N 1
ATOM 581 C CA . LYS A 1 73 ? -19.874 5.763 17.864 1.00 58.75 73 LYS A CA 1
ATOM 582 C C . LYS A 1 73 ? -20.088 4.830 19.059 1.00 58.75 73 LYS A C 1
ATOM 584 O O . LYS A 1 73 ? -21.225 4.609 19.450 1.00 58.75 73 LYS A O 1
ATOM 589 N N . ASN A 1 74 ? -19.017 4.327 19.671 1.00 56.03 74 ASN A N 1
ATOM 590 C CA . ASN A 1 74 ? -19.113 3.459 20.853 1.00 56.03 74 ASN A CA 1
ATOM 591 C C . ASN A 1 74 ? -19.291 4.228 22.175 1.00 56.03 74 ASN A C 1
ATOM 593 O O . ASN A 1 74 ? -19.374 3.608 23.232 1.00 56.03 74 ASN A O 1
ATOM 597 N N . SER A 1 75 ? -19.323 5.563 22.130 1.00 56.47 75 SER A N 1
ATOM 598 C CA . SER A 1 75 ? -19.474 6.421 23.312 1.00 56.47 75 SER A CA 1
ATOM 599 C C . SER A 1 75 ? -20.886 6.989 23.497 1.00 56.47 75 SER A C 1
ATOM 601 O O . SER A 1 75 ? -21.115 7.738 24.446 1.00 56.47 75 SER A O 1
ATOM 603 N N . GLU A 1 76 ? -21.847 6.624 22.638 1.00 53.59 76 GLU A N 1
ATOM 604 C CA . GLU A 1 76 ? -23.255 6.938 22.888 1.00 53.59 76 GLU A CA 1
ATOM 605 C C . GLU A 1 76 ? -23.768 6.118 24.088 1.00 53.59 76 GLU A C 1
ATOM 607 O O . GLU A 1 76 ? -23.678 4.886 24.076 1.00 53.59 76 GLU A O 1
ATOM 612 N N . PRO A 1 77 ? -24.292 6.763 25.149 1.00 59.66 77 PRO A N 1
ATOM 613 C CA . PRO A 1 77 ? -24.906 6.036 26.250 1.00 59.66 77 PRO A CA 1
ATOM 614 C C . PRO A 1 77 ? -26.118 5.246 25.730 1.00 59.66 77 PRO A C 1
ATOM 616 O O . PRO A 1 77 ? -26.846 5.746 24.866 1.00 59.66 77 PRO A O 1
ATOM 619 N N . PRO A 1 78 ? -26.366 4.023 26.241 1.00 58.28 78 PRO A N 1
ATOM 620 C CA . PRO A 1 78 ? -27.508 3.228 25.813 1.00 58.28 78 PRO A CA 1
ATOM 621 C C . PRO A 1 78 ? -28.795 4.035 26.005 1.00 58.28 78 PRO A C 1
ATOM 623 O O . PRO A 1 78 ? -29.036 4.590 27.080 1.00 58.28 78 PRO A O 1
ATOM 626 N N . SER A 1 79 ? -29.604 4.113 24.943 1.00 61.06 79 SER A N 1
ATOM 627 C CA . SER A 1 79 ? -30.913 4.770 24.983 1.00 61.06 79 SER A CA 1
ATOM 628 C C . SER A 1 79 ? -31.731 4.226 26.160 1.00 61.06 79 SER A C 1
ATOM 630 O O . SER A 1 79 ? -31.764 3.008 26.353 1.00 61.06 79 SER A O 1
ATOM 632 N N . PRO A 1 80 ? -32.389 5.087 26.959 1.00 64.50 80 PRO A N 1
ATOM 633 C CA . PRO A 1 80 ? -33.166 4.627 28.098 1.00 64.50 80 PRO A CA 1
ATOM 634 C C . PRO A 1 80 ? -34.318 3.748 27.604 1.00 64.50 80 PRO A C 1
ATOM 636 O O . PRO A 1 80 ? -35.197 4.207 26.875 1.00 64.50 80 PRO A O 1
ATOM 639 N N . SER A 1 81 ? -34.299 2.475 27.998 1.00 61.69 81 SER A N 1
ATOM 640 C CA . SER A 1 81 ? -35.369 1.521 27.714 1.00 61.69 81 SER A CA 1
ATOM 641 C C . SER A 1 81 ? -36.715 2.066 28.213 1.00 61.69 81 SER A C 1
ATOM 643 O O . SER A 1 81 ? -36.775 2.598 29.330 1.00 61.69 81 SER A O 1
ATOM 645 N N . PRO A 1 82 ? -37.807 1.931 27.440 1.00 63.28 82 PRO A N 1
ATOM 646 C CA . PRO A 1 82 ? -39.122 2.356 27.892 1.00 63.28 82 PRO A CA 1
ATOM 647 C C . PRO A 1 82 ? -39.543 1.476 29.073 1.00 63.28 82 PRO A C 1
ATOM 649 O O . PRO A 1 82 ? -39.613 0.253 28.961 1.00 63.28 82 PRO A O 1
ATOM 652 N N . LYS A 1 83 ? -39.794 2.103 30.225 1.00 56.59 83 LYS A N 1
ATOM 653 C CA . LYS A 1 83 ? -40.383 1.429 31.385 1.00 56.59 83 LYS A CA 1
ATOM 654 C C . LYS A 1 83 ? -41.827 1.060 31.031 1.00 56.59 83 LYS A C 1
ATOM 656 O O . LYS A 1 83 ? -42.620 1.960 30.766 1.00 56.59 83 LYS A O 1
ATOM 661 N N . SER A 1 84 ? -42.126 -0.238 30.983 1.00 61.62 84 SER A N 1
ATOM 662 C CA . SER A 1 84 ? -43.494 -0.780 31.030 1.00 6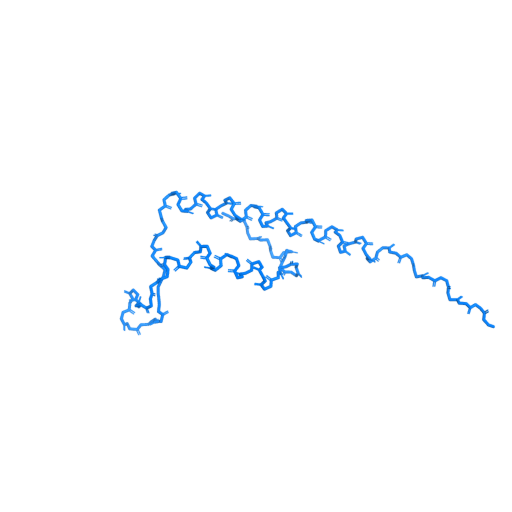1.62 84 SER A CA 1
ATOM 663 C C . SER A 1 84 ? -43.815 -1.218 32.450 1.00 61.62 84 SER A C 1
ATOM 665 O O . SER A 1 84 ? -42.867 -1.675 33.130 1.00 61.62 84 SER A O 1
#

pLDDT: mean 83.62, std 12.98, range [53.59, 96.19]

Foldseek 3Di:
DDDDPVLVVQDDPVLVVVVCVLQVVQWDQDDPDPPDDGIDGHDDDPVSVVVVVVSVVVVVVVSVVSVVVVVVVVPDDPDDDDDD

Sequence (84 aa):
MKLRLDLLEHLTDQDILEEVLANNHRYKPEPNFSKTGVGSLSSASTEERAKEEERSTALIEKLKKRLQQNGQKNSEPPSPSPKS

Secondary structure (DSSP, 8-state):
----GGGGGG--HHHHHHHHHHHGGGEESS-SSTTS-S-EEPPPPHHHHHHHHHHHHHHHHHHHHHHHHHHHHTTSPPPPPP--